Protein AF-A0A2V9JYK0-F1 (afdb_monomer_lite)

Sequence (181 aa):
MNYYNYFTEIEEHFVRRRGKHLLVSPMDWSLIAAWRDSGVPLHVALRGIDRAMDGFYARPSRPGKVNSLFYCHDTVMEEYARHLEAHTGEAAAHEPPAPTPADAGSDDGLSRAAILAFLAARISEIESLAAKQSAQEGAALAEGLERARARLQEIRRALESSMVAGGEAGRDEKGAAQASG

Foldseek 3Di:
DPPVCLQVVLQVLLCVVQVHPDGADPVLSVVSVVCVVVPQDSVLLSVLSVVQQCVVVVDPPDPDTDDHCVSSNVSSVVSSVVVVVVVVVVPPDDDDPDDDPDPPDDPCPPPLVVVLVVLVVVLVVLVVVLVVVVVPPCPVVNVVSVVVSVVSVVVSVVSVVVVVVVVVVPPPPVPPPPPDD

Radius of gyration: 23.17 Å; chains: 1; bounding box: 56×48×74 Å

Structure (mmCIF, N/CA/C/O backbone):
data_AF-A0A2V9JYK0-F1
#
_entry.id   AF-A0A2V9JYK0-F1
#
loop_
_atom_site.group_PDB
_atom_site.id
_atom_site.type_symbol
_atom_s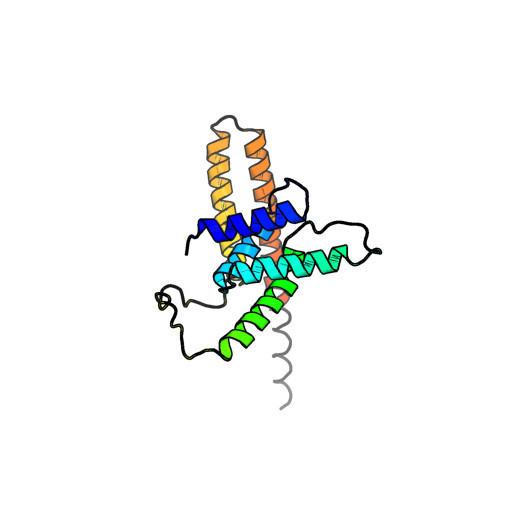ite.label_atom_id
_atom_site.label_alt_id
_atom_site.label_comp_id
_atom_site.label_asym_id
_atom_site.label_entity_id
_atom_site.label_seq_id
_atom_site.pdbx_PDB_ins_code
_atom_site.Cartn_x
_atom_site.Cartn_y
_atom_site.Cartn_z
_atom_site.occupancy
_atom_site.B_iso_or_equiv
_atom_site.auth_seq_id
_atom_site.auth_comp_id
_atom_site.auth_asym_id
_atom_site.auth_atom_id
_atom_site.pdbx_PDB_model_num
ATOM 1 N N . MET A 1 1 ? 10.214 -21.428 -0.673 1.00 49.47 1 MET A N 1
ATOM 2 C CA . MET A 1 1 ? 10.401 -19.986 -0.393 1.00 49.47 1 MET A CA 1
ATOM 3 C C . MET A 1 1 ? 9.703 -19.668 0.927 1.00 49.47 1 MET A C 1
ATOM 5 O O . MET A 1 1 ? 8.537 -20.018 1.053 1.00 49.47 1 MET A O 1
ATOM 9 N N . ASN A 1 2 ? 10.383 -19.097 1.929 1.00 55.88 2 ASN A N 1
ATOM 10 C CA . ASN A 1 2 ? 9.760 -18.774 3.224 1.00 55.88 2 ASN A CA 1
ATOM 11 C C . ASN A 1 2 ? 8.776 -17.603 3.048 1.00 55.88 2 ASN A C 1
ATOM 13 O O . ASN A 1 2 ? 9.200 -16.458 2.928 1.00 55.88 2 ASN A O 1
ATOM 17 N N . TYR A 1 3 ? 7.475 -17.901 3.020 1.00 53.66 3 TYR A N 1
ATOM 18 C CA . TYR A 1 3 ? 6.368 -16.948 2.843 1.00 53.66 3 TYR A CA 1
ATOM 19 C C . TYR A 1 3 ? 6.460 -15.737 3.782 1.00 53.66 3 TYR A C 1
ATOM 21 O O . TYR A 1 3 ? 6.247 -14.602 3.367 1.00 53.66 3 TYR A O 1
ATOM 29 N N . TYR A 1 4 ? 6.849 -15.986 5.033 1.00 57.91 4 TYR A N 1
ATOM 30 C CA . TYR A 1 4 ? 7.026 -14.956 6.054 1.00 57.91 4 TYR A CA 1
ATOM 31 C C . TYR A 1 4 ? 8.173 -13.985 5.744 1.00 57.91 4 TYR A C 1
ATOM 33 O O . TYR A 1 4 ? 8.104 -12.825 6.127 1.00 57.91 4 TYR A O 1
ATOM 41 N N . ASN A 1 5 ? 9.206 -14.428 5.018 1.00 83.06 5 ASN A N 1
ATOM 42 C CA . ASN A 1 5 ? 10.397 -13.609 4.815 1.00 83.06 5 ASN A CA 1
ATOM 43 C C . ASN A 1 5 ? 10.153 -12.467 3.820 1.00 83.06 5 ASN A C 1
ATOM 45 O O . ASN A 1 5 ? 10.628 -11.363 4.022 1.00 83.06 5 ASN A O 1
ATOM 49 N N . TYR A 1 6 ? 9.370 -12.694 2.762 1.00 89.38 6 TYR A N 1
ATOM 50 C CA . TYR A 1 6 ? 9.181 -11.689 1.706 1.00 89.38 6 TYR A CA 1
ATOM 51 C C . TYR A 1 6 ? 8.537 -10.394 2.224 1.00 89.38 6 TYR A C 1
ATOM 53 O O . TYR A 1 6 ? 8.998 -9.293 1.938 1.00 89.38 6 TYR A O 1
ATOM 61 N N . PHE A 1 7 ? 7.475 -10.547 3.010 1.00 90.44 7 PHE A N 1
ATOM 62 C CA . PHE A 1 7 ? 6.694 -9.449 3.568 1.00 90.44 7 PHE A CA 1
ATOM 63 C C . PHE A 1 7 ? 7.478 -8.667 4.617 1.00 90.44 7 PHE A C 1
ATOM 65 O O . PHE A 1 7 ? 7.581 -7.445 4.521 1.00 90.44 7 PHE A O 1
ATOM 72 N N . THR A 1 8 ? 8.055 -9.379 5.587 1.00 90.50 8 THR A N 1
ATOM 73 C CA . THR A 1 8 ? 8.819 -8.768 6.675 1.00 90.50 8 THR A CA 1
ATOM 74 C C . THR A 1 8 ? 10.078 -8.075 6.156 1.00 90.50 8 THR A C 1
ATOM 76 O O . THR A 1 8 ? 10.336 -6.948 6.555 1.00 90.50 8 THR A O 1
ATOM 79 N N . GLU A 1 9 ? 10.806 -8.664 5.202 1.00 91.81 9 GLU A N 1
ATOM 80 C CA . GLU A 1 9 ? 12.006 -8.039 4.621 1.00 91.81 9 GLU A CA 1
ATOM 81 C C . GLU A 1 9 ? 11.679 -6.735 3.883 1.00 91.81 9 GLU A C 1
ATOM 83 O O . GLU A 1 9 ? 12.387 -5.739 4.035 1.00 91.81 9 GLU A O 1
ATOM 88 N N . ILE A 1 10 ? 10.582 -6.697 3.115 1.00 93.19 10 ILE A N 1
ATOM 89 C CA . ILE A 1 10 ? 10.160 -5.471 2.424 1.00 93.19 10 ILE A CA 1
ATOM 90 C C . ILE A 1 10 ? 9.722 -4.397 3.424 1.00 93.19 10 ILE A C 1
ATOM 92 O O . ILE A 1 10 ? 10.113 -3.235 3.277 1.00 93.19 10 ILE A O 1
ATOM 96 N N . GLU A 1 11 ? 8.942 -4.762 4.445 1.00 91.94 11 GLU A N 1
ATOM 97 C CA . GLU A 1 11 ? 8.543 -3.831 5.504 1.00 91.94 11 GLU A CA 1
ATOM 98 C C . GLU A 1 11 ? 9.761 -3.271 6.242 1.00 91.94 11 GLU A C 1
ATOM 100 O O . GLU A 1 11 ? 9.917 -2.050 6.326 1.00 91.94 11 GLU A O 1
ATOM 105 N N . GLU A 1 12 ? 10.637 -4.138 6.752 1.00 90.50 12 GLU A N 1
ATOM 106 C CA . GLU A 1 12 ? 11.820 -3.730 7.505 1.00 90.50 12 GLU A CA 1
ATOM 107 C C . GLU A 1 12 ? 12.716 -2.821 6.673 1.00 90.50 12 GLU A C 1
ATOM 109 O O . GLU A 1 12 ? 13.178 -1.785 7.162 1.00 90.50 12 GLU A O 1
ATOM 114 N N . HIS A 1 13 ? 12.930 -3.166 5.403 1.00 91.75 13 HIS A N 1
ATOM 115 C CA . HIS A 1 13 ? 13.730 -2.358 4.494 1.00 91.75 13 HIS A CA 1
ATOM 116 C C . HIS A 1 13 ? 13.116 -0.976 4.267 1.00 91.75 13 HIS A C 1
ATOM 118 O O . HIS A 1 13 ? 13.801 0.044 4.404 1.00 91.75 13 HIS A O 1
ATOM 124 N N . PHE A 1 14 ? 11.809 -0.913 4.002 1.00 90.56 14 PHE A N 1
ATOM 125 C CA . PHE A 1 14 ? 11.100 0.348 3.791 1.00 90.56 14 PHE A CA 1
ATOM 126 C C . PHE A 1 14 ? 11.094 1.233 5.048 1.00 90.56 14 PHE A C 1
ATOM 128 O O . PHE A 1 14 ? 11.389 2.431 4.983 1.00 90.56 14 PHE A O 1
ATOM 135 N N . VAL A 1 15 ? 10.815 0.646 6.215 1.00 89.06 15 VAL A N 1
ATOM 136 C CA . VAL A 1 15 ? 10.802 1.333 7.515 1.00 89.06 15 VAL A CA 1
ATOM 137 C C . VAL A 1 15 ? 12.187 1.882 7.859 1.00 89.06 15 VAL A C 1
ATOM 139 O O . VAL A 1 15 ? 12.301 3.052 8.252 1.00 89.06 15 VAL A O 1
ATOM 142 N N . ARG A 1 16 ? 13.240 1.077 7.656 1.00 87.56 16 ARG A N 1
ATOM 143 C CA . ARG A 1 16 ? 14.643 1.454 7.889 1.00 87.56 16 ARG A CA 1
ATOM 144 C C . ARG A 1 16 ? 15.036 2.660 7.041 1.00 87.56 16 ARG A C 1
ATOM 146 O O . ARG A 1 16 ? 15.558 3.637 7.573 1.00 87.56 16 ARG A O 1
ATOM 153 N N . ARG A 1 17 ? 14.711 2.637 5.747 1.00 85.62 17 ARG A N 1
ATOM 154 C CA . ARG A 1 17 ? 14.996 3.726 4.798 1.00 85.62 17 ARG A CA 1
ATOM 155 C C . ARG A 1 17 ? 14.232 5.017 5.112 1.00 85.62 17 ARG A C 1
ATOM 157 O O . ARG A 1 17 ? 14.769 6.111 4.960 1.00 85.62 17 ARG A O 1
ATOM 164 N N . ARG A 1 18 ? 12.983 4.919 5.579 1.00 81.56 18 ARG A N 1
ATOM 165 C CA . ARG A 1 18 ? 12.153 6.090 5.922 1.00 81.56 18 ARG A CA 1
ATOM 166 C C . ARG A 1 18 ? 12.543 6.737 7.264 1.00 81.56 18 ARG A C 1
ATOM 168 O O . ARG A 1 18 ? 12.166 7.886 7.530 1.00 81.56 18 ARG A O 1
ATOM 175 N N . GLY A 1 19 ? 13.269 6.017 8.125 1.00 73.12 19 GLY A N 1
ATOM 176 C CA . GLY A 1 19 ? 13.735 6.503 9.430 1.00 73.12 19 GLY A CA 1
ATOM 177 C C . GLY A 1 19 ? 12.604 6.794 10.427 1.00 73.12 19 GLY A C 1
ATOM 178 O O . GLY A 1 19 ? 12.716 7.701 11.248 1.00 73.12 19 GLY A O 1
ATOM 179 N N . LYS A 1 20 ? 11.473 6.085 10.316 1.00 65.25 20 LYS A N 1
ATOM 180 C CA . LYS A 1 20 ? 10.310 6.192 11.217 1.00 65.25 20 LYS A CA 1
ATOM 181 C C . LYS A 1 20 ? 9.741 4.801 11.475 1.00 65.25 20 LYS A C 1
ATOM 183 O O . LYS A 1 20 ? 9.336 4.166 10.507 1.00 65.25 20 LYS A O 1
ATOM 188 N N . HIS A 1 21 ? 9.564 4.428 12.744 1.00 61.47 21 HIS A N 1
ATOM 189 C CA . HIS A 1 21 ? 8.933 3.180 13.222 1.00 61.47 21 HIS A CA 1
ATOM 190 C C . HIS A 1 21 ? 7.421 3.040 12.929 1.00 61.47 21 HIS A C 1
ATOM 192 O O . HIS A 1 21 ? 6.719 2.299 13.608 1.00 61.47 21 HIS A O 1
ATOM 198 N N . LEU A 1 22 ? 6.877 3.770 11.956 1.00 64.31 22 LEU A N 1
ATOM 199 C CA . LEU A 1 22 ? 5.482 3.590 11.551 1.00 64.31 22 LEU A CA 1
ATOM 200 C C . LEU A 1 22 ? 5.375 2.353 10.650 1.00 64.31 22 LEU A C 1
ATOM 202 O O . LEU A 1 22 ? 6.125 2.230 9.684 1.00 64.31 22 LEU A O 1
ATOM 206 N N . LEU A 1 23 ? 4.450 1.456 10.961 1.00 73.31 23 LEU A N 1
ATOM 207 C CA . LEU A 1 23 ? 4.209 0.250 10.170 1.00 73.31 23 LEU A CA 1
ATOM 208 C C . LEU A 1 23 ? 3.754 0.594 8.744 1.00 73.31 23 LEU A C 1
ATOM 210 O O . LEU A 1 23 ? 3.315 1.716 8.458 1.00 73.31 23 LEU A O 1
ATOM 214 N N . VAL A 1 24 ? 3.887 -0.380 7.849 1.00 81.25 24 VAL A N 1
ATOM 215 C CA . VAL A 1 24 ? 3.394 -0.294 6.471 1.00 81.25 24 VAL A CA 1
ATOM 216 C C . VAL A 1 24 ? 1.857 -0.198 6.473 1.00 81.25 24 VAL A C 1
ATOM 218 O O . VAL A 1 24 ? 1.180 -0.841 7.278 1.00 81.25 24 VAL A O 1
ATOM 221 N N . SER A 1 25 ? 1.290 0.650 5.605 1.00 83.38 25 SER A N 1
ATOM 222 C CA . SER A 1 25 ? -0.168 0.838 5.496 1.00 83.38 25 SER A CA 1
ATOM 223 C C . SER A 1 25 ? -0.860 -0.457 5.037 1.00 83.38 25 SER A C 1
ATOM 225 O O . SER A 1 25 ? -0.289 -1.168 4.214 1.00 83.38 25 SER A O 1
ATOM 227 N N . PRO A 1 26 ? -2.110 -0.759 5.450 1.00 86.12 26 PRO A N 1
ATOM 228 C CA . PRO A 1 26 ? -2.875 -1.896 4.916 1.00 86.12 26 PRO A CA 1
ATOM 229 C C . PRO A 1 26 ? -2.928 -1.952 3.383 1.00 86.12 26 PRO A C 1
ATOM 231 O O . PRO A 1 26 ? -2.892 -3.027 2.798 1.00 86.12 26 PRO A O 1
ATOM 234 N N . MET A 1 27 ? -2.966 -0.793 2.722 1.00 87.12 27 MET A N 1
ATOM 235 C CA . MET A 1 27 ? -2.938 -0.716 1.258 1.00 87.12 27 MET A CA 1
ATOM 236 C C . MET A 1 27 ? -1.577 -1.119 0.679 1.00 87.12 27 MET A C 1
ATOM 238 O O . MET A 1 27 ? -1.512 -1.791 -0.346 1.00 87.12 27 MET A O 1
ATOM 242 N N . ASP A 1 28 ? -0.494 -0.741 1.352 1.00 90.75 28 ASP A N 1
ATOM 243 C CA . ASP A 1 28 ? 0.858 -1.120 0.953 1.00 90.75 28 ASP A CA 1
ATOM 244 C C . ASP A 1 28 ? 1.095 -2.625 1.184 1.00 90.75 28 ASP A C 1
ATOM 246 O O . ASP A 1 28 ? 1.788 -3.263 0.400 1.00 90.75 28 ASP A O 1
ATOM 250 N N . TRP A 1 29 ? 0.463 -3.231 2.195 1.00 91.12 29 TRP A N 1
ATOM 251 C CA . TRP A 1 29 ? 0.476 -4.687 2.375 1.00 91.12 29 TRP A CA 1
ATOM 252 C C . TRP A 1 29 ? -0.157 -5.427 1.195 1.00 91.12 29 TRP A C 1
ATOM 254 O O . TRP A 1 29 ? 0.415 -6.402 0.703 1.00 91.12 29 TRP A O 1
ATOM 264 N N . SER A 1 30 ? -1.295 -4.938 0.694 1.00 92.69 30 SER A N 1
ATOM 265 C CA . SER A 1 30 ? -1.912 -5.474 -0.525 1.00 92.69 30 SER A CA 1
ATOM 266 C C . SER A 1 30 ? -1.001 -5.316 -1.743 1.00 92.69 30 SER A C 1
ATOM 268 O O . SER A 1 30 ? -0.959 -6.197 -2.597 1.00 92.69 30 SER A O 1
ATOM 270 N N . LEU A 1 31 ? -0.234 -4.225 -1.810 1.00 93.69 31 LEU A N 1
ATOM 271 C CA . LEU A 1 31 ? 0.729 -3.995 -2.884 1.00 93.69 31 LEU A CA 1
ATOM 272 C C . LEU A 1 31 ? 1.889 -5.001 -2.847 1.00 93.69 31 LEU A C 1
ATOM 274 O O . LEU A 1 31 ? 2.259 -5.547 -3.883 1.00 93.69 31 LEU A O 1
ATOM 278 N N . ILE A 1 32 ? 2.424 -5.292 -1.657 1.00 93.75 32 ILE A N 1
ATOM 279 C CA . ILE A 1 32 ? 3.461 -6.318 -1.476 1.00 93.75 32 ILE A CA 1
ATOM 280 C C . ILE A 1 32 ? 2.930 -7.697 -1.893 1.00 93.75 32 ILE A C 1
ATOM 282 O O . ILE A 1 32 ? 3.642 -8.459 -2.548 1.00 93.75 32 ILE A O 1
ATOM 286 N N . ALA A 1 33 ? 1.676 -8.012 -1.549 1.00 92.94 33 ALA A N 1
ATOM 287 C CA . ALA A 1 33 ? 1.035 -9.251 -1.984 1.00 92.94 33 ALA A CA 1
ATOM 288 C C . ALA A 1 33 ? 0.916 -9.319 -3.513 1.00 92.94 33 ALA A C 1
ATOM 290 O O . ALA A 1 33 ? 1.299 -10.327 -4.096 1.00 92.94 33 ALA A O 1
ATOM 291 N N . ALA A 1 34 ? 0.503 -8.228 -4.164 1.00 93.19 34 ALA A N 1
ATOM 292 C CA . ALA A 1 34 ? 0.415 -8.165 -5.621 1.00 93.19 34 ALA A CA 1
ATOM 293 C C . ALA A 1 34 ? 1.774 -8.392 -6.311 1.00 93.19 34 ALA A C 1
ATOM 295 O O . ALA A 1 34 ? 1.835 -9.113 -7.302 1.00 93.19 34 ALA A O 1
ATOM 296 N N . TRP A 1 35 ? 2.872 -7.835 -5.783 1.00 94.44 35 TRP A N 1
ATOM 297 C CA . TRP A 1 35 ? 4.223 -8.098 -6.304 1.00 94.44 35 TRP A CA 1
ATOM 298 C C . TRP A 1 35 ? 4.649 -9.554 -6.144 1.00 94.44 35 TRP A C 1
ATOM 300 O O . TRP A 1 35 ? 5.258 -10.133 -7.041 1.00 94.44 35 TRP A O 1
ATOM 310 N N . ARG A 1 36 ? 4.337 -10.163 -5.000 1.00 93.00 36 ARG A N 1
ATOM 311 C CA . ARG A 1 36 ? 4.609 -11.585 -4.786 1.00 93.00 36 ARG A CA 1
ATOM 312 C C . ARG A 1 36 ? 3.829 -12.438 -5.783 1.00 93.00 36 ARG A C 1
ATOM 314 O O . ARG A 1 36 ? 4.412 -13.337 -6.381 1.00 93.00 36 ARG A O 1
ATOM 321 N N . ASP A 1 37 ? 2.539 -12.162 -5.945 1.00 91.50 37 ASP A N 1
ATOM 322 C CA . ASP A 1 37 ? 1.638 -12.959 -6.781 1.00 91.50 37 ASP A CA 1
ATOM 323 C C . ASP A 1 37 ? 1.984 -12.824 -8.272 1.00 91.50 37 ASP A C 1
ATOM 325 O O . ASP A 1 37 ? 1.854 -13.788 -9.020 1.00 91.50 37 ASP A O 1
ATOM 329 N N . SER A 1 38 ? 2.532 -11.679 -8.696 1.00 89.50 38 SER A N 1
ATOM 330 C CA . SER A 1 38 ? 3.098 -11.501 -10.040 1.00 89.50 38 SER A CA 1
ATOM 331 C C . SER A 1 38 ? 4.503 -12.091 -10.218 1.00 89.50 38 SER A C 1
ATOM 333 O O . SER A 1 38 ? 5.046 -12.053 -11.318 1.00 89.50 38 SER A O 1
ATOM 335 N N . GLY A 1 39 ? 5.097 -12.666 -9.168 1.00 91.19 39 GLY A N 1
ATOM 336 C CA . GLY A 1 39 ? 6.391 -13.344 -9.235 1.00 91.19 39 GLY A CA 1
ATOM 337 C C . GLY A 1 39 ? 7.607 -12.423 -9.121 1.00 91.19 39 GLY A C 1
ATOM 338 O O . GLY A 1 39 ? 8.700 -12.819 -9.526 1.00 91.19 39 GLY A O 1
ATOM 339 N N . VAL A 1 40 ? 7.459 -11.212 -8.569 1.00 93.25 40 VAL A N 1
ATOM 340 C CA . VAL A 1 40 ? 8.577 -10.281 -8.345 1.00 93.25 40 VAL A CA 1
ATOM 341 C C . VAL A 1 40 ? 9.520 -10.836 -7.268 1.00 93.25 40 VAL A C 1
ATOM 343 O O . VAL A 1 40 ? 9.122 -10.959 -6.104 1.00 93.25 40 VAL A O 1
ATOM 346 N N . PRO A 1 41 ? 10.799 -11.120 -7.582 1.00 92.88 41 PRO A N 1
ATOM 347 C CA . PRO A 1 41 ? 11.754 -11.606 -6.592 1.00 92.88 41 PRO A CA 1
ATOM 348 C C . PRO A 1 41 ? 12.056 -10.555 -5.517 1.00 92.88 41 PRO A C 1
ATOM 350 O O . PRO A 1 41 ? 12.144 -9.363 -5.810 1.00 92.88 41 PRO A O 1
ATOM 353 N N . LEU A 1 42 ? 12.316 -10.996 -4.279 1.00 94.06 42 LEU A N 1
ATOM 354 C CA . LEU A 1 42 ? 12.561 -10.100 -3.136 1.00 94.06 42 LEU A CA 1
ATOM 355 C C . LEU A 1 42 ? 13.657 -9.069 -3.434 1.00 94.06 42 LEU A C 1
ATOM 357 O O . LEU A 1 42 ? 13.458 -7.871 -3.275 1.00 94.06 42 LEU A O 1
ATOM 361 N N . HIS A 1 43 ? 14.801 -9.532 -3.937 1.00 93.38 43 HIS A N 1
ATOM 362 C CA . HIS A 1 43 ? 15.942 -8.670 -4.238 1.00 93.38 43 HIS A CA 1
ATOM 363 C C . HIS A 1 43 ? 15.643 -7.627 -5.338 1.00 93.38 43 HIS A C 1
ATOM 365 O O . HIS A 1 43 ? 16.267 -6.567 -5.371 1.00 93.38 43 HIS A O 1
ATOM 371 N N . VAL A 1 44 ? 14.689 -7.901 -6.238 1.00 94.69 44 VAL A N 1
ATOM 372 C CA . VAL A 1 44 ? 14.222 -6.946 -7.254 1.00 94.69 44 VAL A CA 1
ATOM 373 C C . VAL A 1 44 ? 13.344 -5.879 -6.611 1.00 94.69 44 VAL A C 1
ATOM 375 O O . VAL A 1 44 ? 13.586 -4.694 -6.833 1.00 94.69 44 VAL A O 1
ATOM 378 N N . ALA A 1 45 ? 12.389 -6.284 -5.768 1.00 95.50 45 ALA A N 1
ATOM 379 C CA . ALA A 1 45 ? 11.529 -5.356 -5.037 1.00 95.50 45 ALA A CA 1
ATOM 380 C C . ALA A 1 45 ? 12.347 -4.399 -4.155 1.00 95.50 45 ALA A C 1
ATOM 382 O O . ALA A 1 45 ? 12.177 -3.184 -4.243 1.00 95.50 45 ALA A O 1
ATOM 383 N N . LEU A 1 46 ? 13.300 -4.921 -3.373 1.00 95.25 46 LEU A N 1
ATOM 384 C CA . LEU A 1 46 ? 14.174 -4.105 -2.518 1.00 95.25 46 LEU A CA 1
ATOM 385 C C . LEU A 1 46 ? 14.984 -3.079 -3.329 1.00 95.25 46 LEU A C 1
ATOM 387 O O . LEU A 1 46 ? 15.021 -1.901 -2.980 1.00 95.25 46 LEU A O 1
ATOM 391 N N . ARG A 1 47 ? 15.558 -3.498 -4.463 1.00 94.25 47 ARG A N 1
ATOM 392 C CA . ARG A 1 47 ? 16.311 -2.614 -5.367 1.00 94.25 47 ARG A CA 1
ATOM 393 C C . ARG A 1 47 ? 15.438 -1.529 -6.001 1.00 94.25 47 ARG A C 1
ATOM 395 O O . ARG A 1 47 ? 15.880 -0.388 -6.116 1.00 94.25 47 ARG A O 1
ATOM 402 N N . GLY A 1 48 ? 14.208 -1.857 -6.394 1.00 95.75 48 GLY A N 1
ATOM 403 C CA . GLY A 1 48 ? 13.254 -0.873 -6.912 1.00 95.75 48 GLY A CA 1
ATOM 404 C C . GLY A 1 48 ? 12.866 0.167 -5.862 1.00 95.75 48 GLY A C 1
ATOM 405 O O . GLY A 1 48 ? 12.860 1.365 -6.146 1.00 95.75 48 GLY A O 1
ATOM 406 N N . ILE A 1 49 ? 12.637 -0.274 -4.622 1.00 94.81 49 ILE A N 1
ATOM 407 C CA . ILE A 1 49 ? 12.390 0.606 -3.472 1.00 94.81 49 ILE A CA 1
ATOM 408 C C . ILE A 1 49 ? 13.588 1.535 -3.232 1.00 94.81 49 ILE A C 1
ATOM 410 O O . ILE A 1 49 ? 13.408 2.739 -3.013 1.00 94.81 49 ILE A O 1
ATOM 414 N N . ASP A 1 50 ? 14.811 1.009 -3.297 1.00 94.62 50 ASP A N 1
ATOM 415 C CA . ASP A 1 50 ? 16.019 1.815 -3.130 1.00 94.62 50 ASP A CA 1
ATOM 416 C C . ASP A 1 50 ? 16.130 2.890 -4.207 1.00 94.62 50 ASP A C 1
ATOM 418 O O . ASP A 1 50 ? 16.203 4.081 -3.900 1.00 94.62 50 ASP A O 1
ATOM 422 N N . ARG A 1 51 ? 15.999 2.500 -5.472 1.00 94.69 51 ARG A N 1
ATOM 423 C CA . ARG A 1 51 ? 16.044 3.436 -6.594 1.00 94.69 51 ARG A CA 1
ATOM 424 C C . ARG A 1 51 ? 14.976 4.529 -6.489 1.00 94.69 51 ARG A C 1
ATOM 426 O O . ARG A 1 51 ? 15.274 5.698 -6.743 1.00 94.69 51 ARG A O 1
ATOM 433 N N . ALA A 1 52 ? 13.758 4.173 -6.082 1.00 93.00 52 ALA A N 1
ATOM 434 C CA . ALA A 1 52 ? 12.661 5.123 -5.939 1.00 93.00 52 ALA A CA 1
ATOM 435 C C . ALA A 1 52 ? 12.957 6.183 -4.871 1.00 93.00 52 ALA A C 1
ATOM 437 O O . ALA A 1 52 ? 12.863 7.382 -5.153 1.00 93.00 52 ALA A O 1
ATOM 438 N N . MET A 1 53 ? 13.340 5.781 -3.647 1.00 90.94 53 MET A N 1
ATOM 439 C CA . MET A 1 53 ? 13.620 6.802 -2.627 1.00 90.94 53 MET A CA 1
ATOM 440 C C . MET A 1 53 ? 14.942 7.530 -2.860 1.00 90.94 53 MET A C 1
ATOM 442 O O . MET A 1 53 ? 15.024 8.701 -2.503 1.00 90.94 53 MET A O 1
ATOM 446 N N . ASP A 1 54 ? 15.939 6.912 -3.497 1.00 91.62 54 ASP A N 1
ATOM 447 C CA . ASP A 1 54 ? 17.177 7.613 -3.858 1.00 91.62 54 ASP A CA 1
ATOM 448 C C . ASP A 1 54 ? 16.873 8.744 -4.841 1.00 91.62 54 ASP A C 1
ATOM 450 O O . ASP A 1 54 ? 17.296 9.878 -4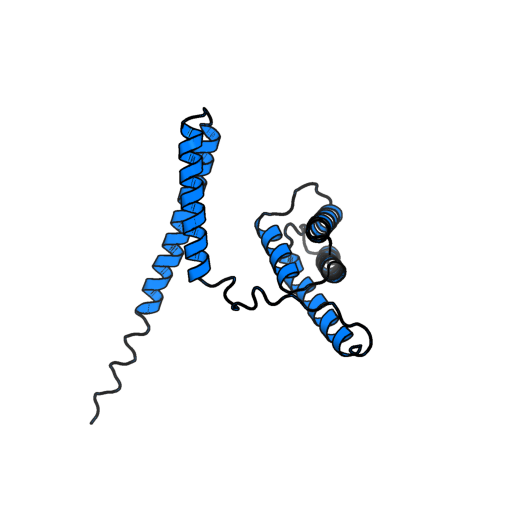.627 1.00 91.62 54 ASP A O 1
ATOM 454 N N . GLY A 1 55 ? 16.041 8.481 -5.854 1.00 89.94 55 GLY A N 1
ATOM 455 C CA . GLY A 1 55 ? 15.558 9.510 -6.776 1.00 89.94 55 GLY A CA 1
ATOM 456 C C . GLY A 1 55 ? 14.746 10.611 -6.084 1.00 89.94 55 GLY A C 1
ATOM 457 O O . GLY A 1 55 ? 14.845 11.784 -6.453 1.00 89.94 55 GLY A O 1
ATOM 458 N N . PHE A 1 56 ? 13.970 10.262 -5.054 1.00 87.31 56 PHE A N 1
ATOM 459 C CA . PHE A 1 56 ? 13.225 11.236 -4.257 1.00 87.31 56 PHE A CA 1
ATOM 460 C C . PHE A 1 56 ? 14.153 12.134 -3.423 1.00 87.31 56 PHE A C 1
ATOM 462 O O . PHE A 1 56 ? 14.018 13.358 -3.472 1.00 87.31 56 PHE A O 1
ATOM 469 N N . TYR A 1 57 ? 15.104 11.549 -2.686 1.00 85.50 57 TYR A N 1
ATOM 470 C CA . TYR A 1 57 ? 16.006 12.276 -1.784 1.00 85.50 57 TYR A CA 1
ATOM 471 C C . TYR A 1 57 ? 17.158 12.986 -2.502 1.00 85.50 57 TYR A C 1
ATOM 473 O O . TYR A 1 57 ? 17.677 13.972 -1.982 1.00 85.50 57 TYR A O 1
ATOM 481 N N . ALA A 1 58 ? 17.523 12.563 -3.714 1.00 86.88 58 ALA A N 1
ATOM 482 C CA . ALA A 1 58 ? 18.513 13.254 -4.539 1.00 86.88 58 ALA A CA 1
ATOM 483 C C . ALA A 1 58 ? 18.038 14.636 -5.019 1.00 86.88 58 ALA A C 1
ATOM 485 O O . ALA A 1 58 ? 18.850 15.438 -5.481 1.00 86.88 58 ALA A O 1
ATOM 486 N N . ARG A 1 59 ? 16.732 14.938 -4.936 1.00 83.44 59 ARG A N 1
ATOM 487 C CA . ARG A 1 59 ? 16.165 16.190 -5.445 1.00 83.44 59 ARG A CA 1
ATOM 488 C C . ARG A 1 59 ? 15.969 17.216 -4.316 1.00 83.44 59 ARG A C 1
ATOM 490 O O . ARG A 1 59 ? 14.952 17.163 -3.625 1.00 83.44 59 ARG A O 1
ATOM 497 N N . PRO A 1 60 ? 16.848 18.230 -4.178 1.00 66.94 60 PRO A N 1
ATOM 498 C CA . PRO A 1 60 ? 16.819 19.176 -3.052 1.00 66.94 60 PRO A CA 1
ATOM 499 C C . PRO A 1 60 ? 15.583 20.092 -3.015 1.00 66.94 60 PRO A C 1
ATOM 501 O O . PRO A 1 60 ? 15.311 20.730 -2.006 1.00 66.94 60 PRO A O 1
ATOM 504 N N . SER A 1 61 ? 14.812 20.158 -4.105 1.00 70.69 61 SER A N 1
ATOM 505 C CA . SER A 1 61 ? 13.637 21.031 -4.229 1.00 70.69 61 SER A CA 1
ATOM 506 C C . SER A 1 61 ? 12.336 20.430 -3.680 1.00 70.69 61 SER A C 1
ATOM 508 O O . SER A 1 61 ? 11.318 21.124 -3.692 1.00 70.69 61 SER A O 1
ATOM 510 N N . ARG A 1 62 ? 12.308 19.155 -3.262 1.00 71.06 62 ARG A N 1
ATOM 511 C CA . ARG A 1 62 ? 11.081 18.515 -2.759 1.00 71.06 62 ARG A CA 1
ATOM 512 C C . ARG A 1 62 ? 11.081 18.449 -1.230 1.00 71.06 62 ARG A C 1
ATOM 514 O O . ARG A 1 62 ? 11.716 17.559 -0.669 1.00 71.06 62 ARG A O 1
ATOM 521 N N . PRO A 1 63 ? 10.343 19.337 -0.541 1.00 67.44 63 PRO A N 1
ATOM 522 C CA . PRO A 1 63 ? 10.108 19.167 0.883 1.00 67.44 63 PRO A CA 1
ATOM 523 C C . PRO A 1 63 ? 9.193 17.952 1.097 1.00 67.44 63 PRO A C 1
ATOM 525 O O . PRO A 1 63 ? 8.085 17.902 0.566 1.00 67.44 63 PRO A O 1
ATOM 528 N N . GLY A 1 64 ? 9.648 16.956 1.859 1.00 76.44 64 GLY A N 1
ATOM 529 C CA . GLY A 1 64 ? 8.819 15.806 2.222 1.00 76.44 64 GLY A CA 1
ATOM 530 C C . GLY A 1 64 ? 9.595 14.514 2.456 1.00 76.44 64 GLY A C 1
ATOM 531 O O . GLY A 1 64 ? 10.822 14.486 2.446 1.00 76.44 64 GLY A O 1
ATOM 532 N N . LYS A 1 65 ? 8.846 13.432 2.685 1.00 78.50 65 LYS A N 1
ATOM 533 C CA . LYS A 1 65 ? 9.340 12.052 2.776 1.00 78.50 65 LYS A CA 1
ATOM 534 C C . LYS A 1 65 ? 8.397 11.134 2.006 1.00 78.50 65 LYS A C 1
ATOM 536 O O . LYS A 1 65 ? 7.206 11.428 1.895 1.00 78.50 65 LYS A O 1
ATOM 541 N N . VAL A 1 66 ? 8.915 10.005 1.536 1.00 84.38 66 VAL A N 1
ATOM 542 C CA . VAL A 1 66 ? 8.095 8.930 0.968 1.00 84.38 66 VAL A CA 1
ATOM 543 C C . VAL A 1 66 ? 7.358 8.224 2.108 1.00 84.38 66 VAL A C 1
ATOM 545 O O . VAL A 1 66 ? 7.989 7.663 3.001 1.00 84.38 66 VAL A O 1
ATOM 548 N N . ASN A 1 67 ? 6.025 8.285 2.114 1.00 83.19 67 ASN A N 1
ATOM 549 C CA . ASN A 1 67 ? 5.211 7.747 3.213 1.00 83.19 67 ASN A CA 1
ATOM 550 C C . ASN A 1 67 ? 4.573 6.383 2.912 1.00 83.19 67 ASN A C 1
ATOM 552 O O . ASN A 1 67 ? 4.179 5.710 3.861 1.00 83.19 67 ASN A O 1
ATOM 556 N N . SER A 1 68 ? 4.498 5.979 1.640 1.00 88.38 68 SER A N 1
ATOM 557 C CA . SER A 1 68 ? 3.833 4.750 1.184 1.00 88.38 68 SER A CA 1
ATOM 558 C C . SER A 1 68 ? 4.641 4.061 0.081 1.00 88.38 68 SER A C 1
ATOM 560 O O . SER A 1 68 ? 5.292 4.732 -0.728 1.00 88.38 68 SER A O 1
ATOM 562 N N . LEU A 1 69 ? 4.582 2.725 0.057 1.00 91.50 69 LEU A N 1
ATOM 563 C CA . LEU A 1 69 ? 5.201 1.884 -0.975 1.00 91.50 69 LEU A CA 1
ATOM 564 C C . LEU A 1 69 ? 4.588 2.100 -2.358 1.00 91.50 69 LEU A C 1
ATOM 566 O O . LEU A 1 69 ? 5.263 1.850 -3.353 1.00 91.50 69 LEU A O 1
ATOM 570 N N . PHE A 1 70 ? 3.372 2.638 -2.434 1.00 91.19 70 PHE A N 1
ATOM 571 C CA . PHE A 1 70 ? 2.734 3.006 -3.695 1.00 91.19 70 PHE A CA 1
ATOM 572 C C . PHE A 1 70 ? 3.610 3.939 -4.543 1.00 91.19 70 PHE A C 1
ATOM 574 O O . PHE A 1 70 ? 3.684 3.786 -5.755 1.00 91.19 70 PHE A O 1
ATOM 581 N N . TYR A 1 71 ? 4.364 4.846 -3.906 1.00 90.56 71 TYR A N 1
ATOM 582 C CA . TYR A 1 71 ? 5.329 5.702 -4.608 1.00 90.56 71 TYR A CA 1
ATOM 583 C C . TYR A 1 71 ? 6.446 4.908 -5.304 1.00 90.56 71 TYR A C 1
ATOM 585 O O . TYR A 1 71 ? 6.979 5.347 -6.317 1.00 90.56 71 TYR A O 1
ATOM 593 N N . CYS A 1 72 ? 6.823 3.755 -4.750 1.00 93.94 72 CYS A N 1
ATOM 594 C CA . CYS A 1 72 ? 7.898 2.917 -5.272 1.00 93.94 72 CYS A CA 1
ATOM 595 C C . CYS A 1 72 ? 7.409 1.936 -6.348 1.00 93.94 72 CYS A C 1
ATOM 597 O O . CYS A 1 72 ? 8.242 1.276 -6.961 1.00 93.94 72 CYS A O 1
ATOM 599 N N . HIS A 1 73 ? 6.092 1.817 -6.564 1.00 94.62 73 HIS A N 1
ATOM 600 C CA . HIS A 1 73 ? 5.500 0.785 -7.415 1.00 94.62 73 HIS A CA 1
ATOM 601 C C . HIS A 1 73 ? 6.056 0.784 -8.833 1.00 94.62 73 HIS A C 1
ATOM 603 O O . HIS A 1 73 ? 6.599 -0.232 -9.261 1.00 94.62 73 HIS A O 1
ATOM 609 N N . ASP A 1 74 ? 5.993 1.923 -9.518 1.00 93.31 74 ASP A N 1
ATOM 610 C CA . ASP A 1 74 ? 6.431 2.022 -10.911 1.00 93.31 74 ASP A CA 1
ATOM 611 C C . ASP A 1 74 ? 7.910 1.641 -11.045 1.00 93.31 74 ASP A C 1
ATOM 613 O O . ASP A 1 74 ? 8.278 0.824 -11.883 1.00 93.31 74 ASP A O 1
ATOM 617 N N . THR A 1 75 ? 8.758 2.131 -10.136 1.00 95.38 75 THR A N 1
ATOM 618 C CA . THR A 1 75 ? 10.189 1.802 -10.128 1.00 95.38 75 THR A CA 1
ATOM 619 C C . THR A 1 75 ? 10.452 0.323 -9.829 1.00 95.38 75 THR A C 1
ATOM 621 O O . THR A 1 75 ? 11.365 -0.264 -10.402 1.00 95.38 75 THR A O 1
ATOM 624 N N . VAL A 1 76 ? 9.665 -0.311 -8.956 1.00 95.75 76 VAL A N 1
ATOM 625 C CA . VAL A 1 76 ? 9.761 -1.758 -8.700 1.00 95.75 76 VAL A CA 1
ATOM 626 C C . VAL A 1 76 ? 9.380 -2.561 -9.942 1.00 95.75 76 VAL A C 1
ATOM 628 O O . VAL A 1 76 ? 10.092 -3.501 -10.293 1.00 95.75 76 VAL A O 1
ATOM 631 N N . MET A 1 77 ? 8.309 -2.176 -10.636 1.00 95.12 77 MET A N 1
ATOM 632 C CA . MET A 1 77 ? 7.880 -2.851 -11.862 1.00 95.12 77 MET A CA 1
ATOM 633 C C . MET A 1 77 ? 8.873 -2.643 -13.015 1.00 95.12 77 MET A C 1
ATOM 635 O O . MET A 1 77 ? 9.127 -3.581 -13.765 1.00 95.12 77 MET A O 1
ATOM 639 N N . GLU A 1 78 ? 9.506 -1.471 -13.119 1.00 94.31 78 GLU A N 1
ATOM 640 C CA . GLU A 1 78 ? 10.607 -1.220 -14.063 1.00 94.31 78 GLU A CA 1
ATOM 641 C C . GLU A 1 78 ? 11.821 -2.125 -13.794 1.00 94.31 78 GLU A C 1
ATOM 643 O O . GLU A 1 78 ? 12.396 -2.703 -14.719 1.00 94.31 78 GLU A O 1
ATOM 648 N N . GLU A 1 79 ? 12.230 -2.268 -12.529 1.00 94.50 79 GLU A N 1
ATOM 649 C CA . GLU A 1 79 ? 13.321 -3.177 -12.158 1.00 94.50 79 GLU A CA 1
ATOM 650 C C . GLU A 1 79 ? 12.937 -4.645 -12.394 1.00 94.50 79 GLU A C 1
ATOM 652 O O . GLU A 1 79 ? 13.793 -5.450 -12.767 1.00 94.50 79 GLU A O 1
ATOM 657 N N . TYR A 1 80 ? 11.660 -4.996 -12.229 1.00 95.12 80 TYR A N 1
ATOM 658 C CA . TYR A 1 80 ? 11.151 -6.327 -12.543 1.00 95.12 80 TYR A CA 1
ATOM 659 C C . TYR A 1 80 ? 11.142 -6.619 -14.043 1.00 95.12 80 TYR A C 1
ATOM 661 O O . TYR A 1 80 ? 11.621 -7.676 -14.448 1.00 95.12 80 TYR A O 1
ATOM 669 N N . ALA A 1 81 ? 10.714 -5.671 -14.875 1.00 92.94 81 ALA A N 1
ATOM 670 C CA . ALA A 1 81 ? 10.817 -5.791 -16.326 1.00 92.94 81 ALA A CA 1
ATOM 671 C C . ALA A 1 81 ? 12.277 -6.005 -16.760 1.00 92.94 81 ALA A C 1
ATOM 673 O O . ALA A 1 81 ? 12.576 -6.964 -17.470 1.00 92.94 81 ALA A O 1
ATOM 674 N N . ARG A 1 82 ? 13.214 -5.206 -16.227 1.00 91.94 82 ARG A N 1
ATOM 675 C CA . ARG A 1 82 ? 14.651 -5.378 -16.504 1.00 91.94 82 ARG A CA 1
ATOM 676 C C . ARG A 1 82 ? 15.178 -6.737 -16.043 1.00 91.94 82 ARG A C 1
ATOM 678 O O . ARG A 1 82 ? 16.029 -7.330 -16.701 1.00 91.94 82 ARG A O 1
ATOM 685 N N . HIS A 1 83 ? 14.697 -7.232 -14.904 1.00 91.25 83 HIS A N 1
ATOM 686 C CA . HIS A 1 83 ? 15.046 -8.563 -14.420 1.00 91.25 83 HIS A CA 1
ATOM 687 C C . HIS A 1 83 ? 14.576 -9.644 -15.402 1.00 91.25 83 HIS A C 1
ATOM 689 O O . HIS A 1 83 ? 15.363 -10.523 -15.739 1.00 91.25 83 HIS A O 1
ATOM 695 N N . LEU A 1 84 ? 13.337 -9.573 -15.894 1.00 89.44 84 LEU A N 1
ATOM 696 C CA . LEU A 1 84 ? 12.816 -10.523 -16.883 1.00 89.44 84 LEU A CA 1
ATOM 697 C C . LEU A 1 84 ? 13.603 -10.477 -18.199 1.00 89.44 84 LEU A C 1
ATOM 699 O O . LEU A 1 84 ? 13.970 -11.526 -18.726 1.00 89.44 84 LEU A O 1
ATOM 703 N N . GLU A 1 85 ? 13.933 -9.284 -18.693 1.00 88.31 85 GLU A N 1
ATOM 704 C CA . GLU A 1 85 ? 14.760 -9.103 -19.894 1.00 88.31 85 GLU A CA 1
ATOM 705 C C . GLU A 1 85 ? 16.151 -9.737 -19.734 1.00 88.31 85 GLU A C 1
ATOM 707 O O . GLU A 1 85 ? 16.600 -10.472 -20.614 1.00 88.31 85 GLU A O 1
ATOM 712 N N . ALA A 1 86 ? 16.807 -9.522 -18.589 1.00 83.75 86 ALA A N 1
ATOM 713 C CA . ALA A 1 86 ? 18.121 -10.098 -18.300 1.00 83.75 86 ALA A CA 1
ATOM 714 C C . ALA A 1 86 ? 18.088 -11.635 -18.207 1.00 83.75 86 ALA A C 1
ATOM 716 O O . ALA A 1 86 ? 18.999 -12.300 -18.691 1.00 83.75 86 ALA A O 1
ATOM 717 N N . HIS A 1 87 ? 17.018 -12.207 -17.647 1.00 67.06 87 HIS A N 1
ATOM 718 C CA . HIS A 1 87 ? 16.871 -13.660 -17.490 1.00 67.06 87 HIS A CA 1
ATOM 719 C C . HIS A 1 87 ? 16.361 -14.360 -18.760 1.00 67.06 87 HIS A C 1
ATOM 721 O O . HIS A 1 87 ? 16.516 -15.572 -18.898 1.00 67.06 87 HIS A O 1
ATOM 727 N N . THR A 1 88 ? 15.819 -13.616 -19.729 1.00 60.38 88 THR A N 1
ATOM 728 C CA . THR A 1 88 ? 15.448 -14.158 -21.049 1.00 60.38 88 THR A CA 1
ATOM 729 C C . THR A 1 88 ? 16.692 -14.478 -21.901 1.00 60.38 88 THR A C 1
ATOM 731 O O . THR A 1 88 ? 16.622 -15.303 -22.809 1.00 60.38 88 THR A O 1
ATOM 734 N N . GLY A 1 89 ? 17.860 -13.903 -21.574 1.00 51.50 89 GLY A N 1
ATOM 735 C CA . GLY A 1 89 ? 19.153 -14.229 -22.195 1.00 51.50 89 GLY A CA 1
ATOM 736 C C . GLY A 1 89 ? 19.899 -15.428 -21.583 1.00 51.50 89 GLY A C 1
ATOM 737 O O . GLY A 1 89 ? 20.846 -15.919 -22.192 1.00 51.50 89 GLY A O 1
ATOM 738 N N . GLU A 1 90 ? 19.477 -15.922 -20.412 1.00 46.84 90 GLU A N 1
ATOM 739 C CA . GLU A 1 90 ? 20.153 -16.982 -19.633 1.00 46.84 90 GLU A CA 1
ATOM 740 C C . GLU A 1 90 ? 19.364 -18.307 -19.579 1.00 46.84 90 GLU A C 1
ATOM 742 O O . GLU A 1 90 ? 19.653 -19.185 -18.763 1.00 46.84 90 GLU A O 1
ATOM 747 N N . ALA A 1 91 ? 18.371 -18.492 -20.457 1.00 41.53 91 ALA A N 1
ATOM 748 C CA . ALA A 1 91 ? 17.468 -19.649 -20.481 1.00 41.53 91 ALA A CA 1
ATOM 749 C C . ALA A 1 91 ? 18.118 -20.973 -20.957 1.00 41.53 91 ALA A C 1
ATOM 751 O O . ALA A 1 91 ? 17.563 -21.693 -21.784 1.00 41.53 91 ALA A O 1
ATOM 752 N N . ALA A 1 92 ? 19.292 -21.320 -20.427 1.00 41.28 92 ALA A N 1
ATOM 753 C CA . ALA A 1 92 ? 19.901 -22.634 -20.591 1.00 41.28 92 ALA A CA 1
ATOM 754 C C . ALA A 1 92 ? 20.619 -23.150 -19.330 1.00 41.28 92 ALA A C 1
ATOM 756 O O . ALA A 1 92 ? 21.505 -23.981 -19.476 1.00 41.28 92 ALA A O 1
ATOM 757 N N . ALA A 1 93 ? 20.302 -22.702 -18.105 1.00 44.28 93 ALA A N 1
ATOM 758 C CA . ALA A 1 93 ? 20.833 -23.376 -16.904 1.00 44.28 93 ALA A CA 1
ATOM 759 C C . ALA A 1 93 ? 20.127 -23.067 -15.567 1.00 44.28 93 ALA A C 1
ATOM 761 O O . ALA A 1 93 ? 20.792 -23.039 -14.536 1.00 44.28 93 ALA A O 1
ATOM 762 N N . HIS A 1 94 ? 18.810 -22.872 -15.506 1.00 36.09 94 HIS A N 1
ATOM 763 C CA . HIS A 1 94 ? 18.109 -23.102 -14.235 1.00 36.09 94 HIS A CA 1
ATOM 764 C C . HIS A 1 94 ? 16.621 -23.310 -14.476 1.00 36.09 94 HIS A C 1
ATOM 766 O O . HIS A 1 94 ? 15.895 -22.369 -14.773 1.00 36.09 94 HIS A O 1
ATOM 772 N N . GLU A 1 95 ? 16.180 -24.557 -14.371 1.00 37.25 95 GLU A N 1
ATOM 773 C CA . GLU A 1 95 ? 14.769 -24.917 -14.332 1.00 37.25 95 GLU A CA 1
ATOM 774 C C . GLU A 1 95 ? 14.272 -24.709 -12.889 1.00 37.25 95 GLU A C 1
ATOM 776 O O . GLU A 1 95 ? 14.673 -25.461 -11.995 1.00 37.25 95 GLU A O 1
ATOM 781 N N . PRO A 1 96 ? 13.464 -23.672 -12.596 1.00 43.69 96 PRO A N 1
ATOM 782 C CA . PRO A 1 96 ? 12.765 -23.596 -11.323 1.00 43.69 96 PRO A CA 1
ATOM 783 C C . PRO A 1 96 ? 11.693 -24.698 -11.270 1.00 43.69 96 PRO A C 1
ATOM 785 O O . PRO A 1 96 ? 11.096 -25.022 -12.299 1.00 43.69 96 PRO A O 1
ATOM 788 N N . PRO A 1 97 ? 11.414 -25.281 -10.089 1.00 37.78 97 PRO A N 1
ATOM 789 C CA . PRO A 1 97 ? 10.389 -26.304 -9.962 1.00 37.78 97 PRO A CA 1
ATOM 790 C C . PRO A 1 97 ? 9.042 -25.733 -10.405 1.00 37.78 97 PRO A C 1
ATOM 792 O O . PRO A 1 97 ? 8.638 -24.654 -9.963 1.00 37.78 97 PRO A O 1
ATOM 795 N N . ALA A 1 98 ? 8.382 -26.474 -11.293 1.00 38.41 98 ALA A N 1
ATOM 796 C CA . ALA A 1 98 ? 7.093 -26.133 -11.865 1.00 38.41 98 ALA A CA 1
ATOM 797 C C . ALA A 1 98 ? 6.101 -25.686 -10.774 1.00 38.41 98 ALA A C 1
ATOM 799 O O . ALA A 1 98 ? 5.935 -26.399 -9.776 1.00 38.41 98 ALA A O 1
ATOM 800 N N . PRO A 1 99 ? 5.418 -24.541 -10.946 1.00 37.66 99 PRO A N 1
ATOM 801 C CA . PRO A 1 99 ? 4.277 -24.221 -10.111 1.00 37.66 99 PRO A CA 1
ATOM 802 C C . PRO A 1 99 ? 3.217 -25.302 -10.330 1.00 37.66 99 PRO A C 1
ATOM 804 O O . PRO A 1 99 ? 2.853 -25.636 -11.459 1.00 37.66 99 PRO A O 1
ATOM 807 N N . THR A 1 100 ? 2.753 -25.889 -9.231 1.00 34.56 100 THR A N 1
ATOM 808 C CA . THR A 1 100 ? 1.582 -26.758 -9.223 1.00 34.56 100 THR A CA 1
ATOM 809 C C . THR A 1 100 ? 0.409 -26.027 -9.884 1.00 34.56 100 THR A C 1
ATOM 811 O O . THR A 1 100 ? 0.168 -24.863 -9.564 1.00 34.56 100 THR A O 1
ATOM 814 N N . PRO A 1 101 ? -0.342 -26.675 -10.792 1.00 40.94 101 PRO A N 1
ATOM 815 C CA . PRO A 1 101 ? -1.496 -26.068 -11.432 1.00 40.94 101 PRO A CA 1
ATOM 816 C C . PRO A 1 101 ? -2.668 -26.099 -10.448 1.00 40.94 101 PRO A C 1
ATOM 818 O O . PRO A 1 101 ? -3.512 -26.989 -10.472 1.00 40.94 101 PRO A O 1
ATOM 821 N N . ALA A 1 102 ? -2.688 -25.132 -9.544 1.00 40.88 102 ALA A N 1
ATOM 822 C CA . ALA A 1 102 ? -3.878 -24.712 -8.832 1.00 40.88 102 ALA A CA 1
ATOM 823 C C . ALA A 1 102 ? -3.859 -23.183 -8.870 1.00 40.88 102 ALA A C 1
ATOM 825 O O . ALA A 1 102 ? -2.903 -22.568 -8.413 1.00 40.88 102 ALA A O 1
ATOM 826 N N . ASP A 1 103 ? -4.882 -22.615 -9.502 1.00 37.91 103 ASP A N 1
ATOM 827 C CA . ASP A 1 103 ? -5.089 -21.185 -9.756 1.00 37.91 103 ASP A CA 1
ATOM 828 C C . ASP A 1 103 ? -4.307 -20.557 -10.925 1.00 37.91 10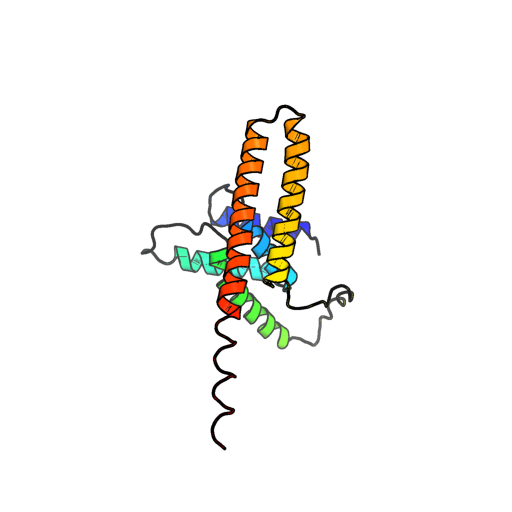3 ASP A C 1
ATOM 830 O O . ASP A 1 103 ? -3.924 -19.392 -10.907 1.00 37.91 103 ASP A O 1
ATOM 834 N N . ALA A 1 104 ? -4.225 -21.279 -12.049 1.00 39.00 104 ALA A N 1
ATOM 835 C CA . ALA A 1 104 ? -4.386 -20.624 -13.352 1.00 39.00 104 ALA A CA 1
ATOM 836 C C . ALA A 1 104 ? -5.883 -20.323 -13.552 1.00 39.00 104 ALA A C 1
ATOM 838 O O . ALA A 1 104 ? -6.598 -21.043 -14.247 1.00 39.00 104 ALA A O 1
ATOM 839 N N . GLY A 1 105 ? -6.371 -19.299 -12.857 1.00 34.62 105 GLY A N 1
ATOM 840 C CA . GLY A 1 105 ? -7.771 -18.901 -12.855 1.00 34.62 105 GLY A CA 1
ATOM 841 C C . GLY A 1 105 ? -7.902 -17.390 -12.922 1.00 34.62 105 GLY A C 1
ATOM 842 O O . GLY A 1 105 ? -8.047 -16.742 -11.895 1.00 34.62 105 GLY A O 1
ATOM 843 N N . SER A 1 106 ? -7.920 -16.870 -14.151 1.00 39.78 106 SER A N 1
ATOM 844 C CA . SER A 1 106 ? -8.401 -15.539 -14.553 1.00 39.78 106 SER A CA 1
ATOM 845 C C . SER A 1 106 ? -7.691 -14.296 -13.991 1.00 39.78 106 SER A C 1
ATOM 847 O O . SER A 1 106 ? -7.595 -14.060 -12.793 1.00 39.78 106 SER A O 1
ATOM 849 N N . ASP A 1 107 ? -7.304 -13.440 -14.930 1.00 43.00 107 ASP A N 1
ATOM 850 C CA . ASP A 1 107 ? -6.982 -12.013 -14.825 1.00 43.00 107 ASP A CA 1
ATOM 851 C C . ASP A 1 107 ? -8.156 -11.170 -14.260 1.00 43.00 107 ASP A C 1
ATOM 853 O O . ASP A 1 107 ? -8.617 -10.218 -14.876 1.00 43.00 107 ASP A O 1
ATOM 857 N N . ASP A 1 108 ? -8.712 -11.553 -13.105 1.00 46.94 108 ASP A N 1
ATOM 858 C CA . ASP A 1 108 ? -9.924 -10.941 -12.532 1.00 46.94 108 ASP A CA 1
ATOM 859 C C . ASP A 1 108 ? -9.749 -10.536 -11.056 1.00 46.94 108 ASP A C 1
ATOM 861 O O . ASP A 1 108 ? -10.715 -10.248 -10.349 1.00 46.94 108 ASP A O 1
ATOM 865 N N . GLY A 1 109 ? -8.501 -10.451 -10.576 1.00 46.69 109 GLY A N 1
ATOM 866 C CA . GLY A 1 109 ? -8.173 -10.090 -9.188 1.00 46.69 109 GLY A CA 1
ATOM 867 C C . GLY A 1 109 ? -8.636 -8.689 -8.763 1.00 46.69 109 GLY A C 1
ATOM 868 O O . GLY A 1 109 ? -8.698 -8.393 -7.571 1.00 46.69 109 GLY A O 1
ATOM 869 N N . LEU A 1 110 ? -9.006 -7.838 -9.723 1.00 59.69 110 LEU A N 1
ATOM 870 C CA . LEU A 1 110 ? -9.521 -6.489 -9.489 1.00 59.69 110 LEU A CA 1
ATOM 871 C C . LEU A 1 110 ? -10.819 -6.197 -10.255 1.00 59.69 110 LEU A C 1
ATOM 873 O O . LEU A 1 110 ? -11.147 -5.033 -10.504 1.00 59.69 110 LEU A O 1
ATOM 877 N N . SER A 1 111 ? -11.576 -7.223 -10.648 1.00 76.50 111 SER A N 1
ATOM 878 C CA . SER A 1 111 ? -12.841 -6.970 -11.329 1.00 76.50 111 SER A CA 1
ATOM 879 C C . SER A 1 111 ? -13.815 -6.273 -10.395 1.00 76.50 111 SER A C 1
ATOM 881 O O . SER A 1 111 ? -13.899 -6.541 -9.195 1.00 76.50 111 SER A O 1
ATOM 883 N N . ARG A 1 112 ? -14.576 -5.325 -10.939 1.00 74.69 112 ARG A N 1
ATOM 884 C CA . ARG A 1 112 ? -15.538 -4.552 -10.147 1.00 74.69 112 ARG A CA 1
ATOM 885 C C . ARG A 1 112 ? -16.560 -5.463 -9.451 1.00 74.69 112 ARG A C 1
ATOM 887 O O . ARG A 1 112 ? -16.988 -5.151 -8.343 1.00 74.69 112 ARG A O 1
ATOM 894 N N . ALA A 1 113 ? -16.898 -6.600 -10.064 1.00 79.19 113 ALA A N 1
ATOM 895 C CA . ALA A 1 113 ? -17.742 -7.630 -9.465 1.00 79.19 113 ALA A CA 1
ATOM 896 C C . ALA A 1 113 ? -17.053 -8.329 -8.280 1.00 79.19 113 ALA A C 1
ATOM 898 O O . ALA A 1 113 ? -17.664 -8.455 -7.218 1.00 79.19 113 ALA A O 1
ATOM 899 N N . ALA A 1 114 ? -15.777 -8.704 -8.420 1.00 78.94 114 ALA A N 1
ATOM 900 C CA . ALA A 1 114 ? -14.983 -9.262 -7.327 1.00 78.94 114 ALA A CA 1
ATOM 901 C C . ALA A 1 114 ? -14.849 -8.273 -6.154 1.00 78.94 114 ALA A C 1
ATOM 903 O O . ALA A 1 114 ? -15.019 -8.659 -4.998 1.00 78.94 114 ALA A O 1
ATOM 904 N N . ILE A 1 115 ? -14.652 -6.978 -6.439 1.00 81.75 115 ILE A N 1
ATOM 905 C CA . ILE A 1 115 ? -14.603 -5.913 -5.424 1.00 81.75 115 ILE A CA 1
ATOM 906 C C . ILE A 1 115 ? -15.940 -5.807 -4.677 1.00 81.75 115 ILE A C 1
ATOM 908 O O . ILE A 1 115 ? -15.955 -5.746 -3.447 1.00 81.75 115 ILE A O 1
ATOM 912 N N . LEU A 1 116 ? -17.073 -5.817 -5.386 1.00 85.81 116 LEU A N 1
ATOM 913 C CA . LEU A 1 116 ? -18.400 -5.770 -4.759 1.00 85.81 116 LEU A CA 1
ATOM 914 C C . LEU A 1 116 ? -18.667 -6.999 -3.879 1.00 85.81 116 LEU A C 1
ATOM 916 O O . LEU A 1 116 ? -19.142 -6.850 -2.750 1.00 85.81 116 LEU A O 1
ATOM 920 N N . ALA A 1 117 ? -18.320 -8.196 -4.360 1.00 84.38 117 ALA A N 1
ATOM 921 C CA . ALA A 1 117 ? -18.456 -9.438 -3.603 1.00 84.38 117 ALA A CA 1
ATOM 922 C C . ALA A 1 117 ? -17.585 -9.427 -2.336 1.00 84.38 117 ALA A C 1
ATOM 924 O O . ALA A 1 117 ? -18.054 -9.767 -1.247 1.00 84.38 117 ALA A O 1
ATOM 925 N N . PHE A 1 118 ? -16.341 -8.957 -2.454 1.00 84.69 118 PHE A N 1
ATOM 926 C CA . PHE A 1 118 ? -15.425 -8.817 -1.328 1.00 84.69 118 PHE A CA 1
ATOM 927 C C . PHE A 1 118 ? -15.947 -7.824 -0.281 1.00 84.69 118 PHE A C 1
ATOM 929 O O . PHE A 1 118 ? -15.997 -8.146 0.910 1.00 84.69 118 PHE A O 1
ATOM 936 N N . LEU A 1 119 ? -16.398 -6.640 -0.713 1.00 88.31 119 LEU A N 1
ATOM 937 C CA . LEU A 1 119 ? -16.981 -5.632 0.177 1.00 88.31 119 LEU A CA 1
ATOM 938 C C . LEU A 1 119 ? -18.216 -6.178 0.902 1.00 88.31 119 LEU A C 1
ATOM 940 O O . LEU A 1 119 ? -18.353 -5.975 2.108 1.00 88.31 119 LEU A O 1
ATOM 944 N N . ALA A 1 120 ? -19.092 -6.908 0.207 1.00 88.81 120 ALA A N 1
ATOM 945 C CA . ALA A 1 120 ? -20.258 -7.540 0.820 1.00 88.81 120 ALA A CA 1
ATOM 946 C C . ALA A 1 120 ? -19.865 -8.569 1.895 1.00 88.81 120 ALA A C 1
ATOM 948 O O . ALA A 1 120 ? -20.409 -8.532 3.001 1.00 88.81 120 ALA A O 1
ATOM 949 N N . ALA A 1 121 ? -18.883 -9.428 1.607 1.00 87.94 121 ALA A N 1
ATOM 950 C CA . ALA A 1 121 ? -18.397 -10.425 2.556 1.00 87.94 121 ALA A CA 1
ATOM 951 C C . ALA A 1 121 ? -17.785 -9.784 3.815 1.00 87.94 121 ALA A C 1
ATOM 953 O O . ALA A 1 121 ? -18.089 -10.203 4.931 1.00 87.94 121 ALA A O 1
ATOM 954 N N . ARG A 1 122 ? -16.960 -8.738 3.658 1.00 89.00 122 ARG A N 1
ATOM 955 C CA . ARG A 1 122 ? -16.352 -8.025 4.796 1.00 89.00 122 ARG A CA 1
ATOM 956 C C . ARG A 1 122 ? -17.382 -7.262 5.634 1.00 89.00 122 ARG A C 1
ATOM 958 O O . ARG A 1 122 ? -17.274 -7.260 6.856 1.00 89.00 122 ARG A O 1
ATOM 965 N N . ILE A 1 123 ? -18.403 -6.662 5.011 1.00 90.06 123 ILE A N 1
ATOM 966 C CA . ILE A 1 123 ? -19.510 -6.009 5.736 1.00 90.06 123 ILE A CA 1
ATOM 967 C C . ILE A 1 123 ? -20.234 -7.021 6.635 1.00 90.06 123 ILE A C 1
ATOM 969 O O . ILE A 1 123 ? -20.437 -6.738 7.813 1.00 90.06 123 ILE A O 1
ATOM 973 N N . SER A 1 124 ? -20.566 -8.205 6.110 1.00 88.62 124 SER A N 1
ATOM 974 C CA . SER A 1 124 ? -21.251 -9.254 6.881 1.00 88.62 124 SER A CA 1
ATOM 975 C C . SER A 1 124 ? -20.400 -9.780 8.044 1.00 88.62 124 SER A C 1
ATOM 977 O O . SER A 1 124 ? -20.903 -10.004 9.146 1.00 88.62 124 SER A O 1
ATOM 979 N N . GLU A 1 125 ? -19.092 -9.925 7.835 1.00 88.12 125 GLU A N 1
ATOM 980 C CA . GLU A 1 125 ? -18.170 -10.336 8.892 1.00 88.12 125 GLU A CA 1
ATOM 981 C C . GLU A 1 125 ? -18.093 -9.290 10.017 1.00 88.12 125 GLU A C 1
ATOM 983 O O . GLU A 1 125 ? -18.220 -9.651 11.191 1.00 88.12 125 GLU A O 1
ATOM 988 N N . ILE A 1 126 ? -17.971 -8.001 9.673 1.00 87.25 126 ILE A N 1
ATOM 989 C CA . ILE A 1 126 ? -17.966 -6.891 10.641 1.00 87.25 126 ILE A CA 1
ATOM 990 C C . ILE A 1 126 ? -19.277 -6.857 11.434 1.00 87.25 126 ILE A C 1
ATOM 992 O O . ILE A 1 126 ? -19.234 -6.696 12.651 1.00 87.25 126 ILE A O 1
ATOM 996 N N . GLU A 1 127 ? -20.425 -7.068 10.786 1.00 85.38 127 GLU A N 1
ATOM 997 C CA . GLU A 1 127 ? -21.727 -7.166 11.464 1.00 85.38 127 GLU A CA 1
ATOM 998 C C . GLU A 1 127 ? -21.754 -8.312 12.482 1.00 85.38 127 GLU A C 1
ATOM 1000 O O . GLU A 1 127 ? -22.178 -8.125 13.624 1.00 85.38 127 GLU A O 1
ATOM 1005 N N . SER A 1 128 ? -21.230 -9.483 12.108 1.00 84.50 128 SER A N 1
ATOM 1006 C CA . SER A 1 128 ? -21.163 -10.636 13.010 1.00 84.50 128 SER A CA 1
ATOM 1007 C C . SER A 1 128 ? -20.256 -10.392 14.223 1.00 84.50 128 SER A C 1
ATOM 1009 O O . SER A 1 128 ? -20.546 -10.864 15.324 1.00 84.50 128 SER A O 1
ATOM 1011 N N . LEU A 1 129 ? -19.162 -9.646 14.039 1.00 81.62 129 LEU A N 1
ATOM 1012 C CA . LEU A 1 129 ? -18.221 -9.298 15.102 1.00 81.62 129 LEU A CA 1
ATOM 1013 C C . LEU A 1 129 ? -18.784 -8.206 16.011 1.00 81.62 129 LEU A C 1
ATOM 1015 O O . LEU A 1 129 ? -18.681 -8.326 17.230 1.00 81.62 129 LEU A O 1
ATOM 1019 N N . ALA A 1 130 ? -19.427 -7.188 15.440 1.00 77.75 130 ALA A N 1
ATOM 1020 C CA . ALA A 1 130 ? -20.091 -6.132 16.193 1.00 77.75 130 ALA A CA 1
ATOM 1021 C C . ALA A 1 130 ? -21.199 -6.701 17.094 1.00 77.75 130 ALA A C 1
ATOM 1023 O O . ALA A 1 130 ? -21.245 -6.364 18.274 1.00 77.75 130 ALA A O 1
ATOM 1024 N N . ALA A 1 131 ? -22.012 -7.639 16.590 1.00 77.62 131 ALA A N 1
ATOM 1025 C CA . ALA A 1 131 ? -23.055 -8.308 17.373 1.00 77.62 131 ALA A CA 1
ATOM 1026 C C . ALA A 1 131 ? -22.495 -9.151 18.537 1.00 77.62 131 ALA A C 1
ATOM 1028 O O . ALA A 1 131 ? -23.089 -9.214 19.614 1.00 77.62 131 ALA A O 1
ATOM 1029 N N . LYS A 1 132 ? -21.332 -9.787 18.345 1.00 77.19 132 LYS A N 1
ATOM 1030 C CA . LYS A 1 132 ? -20.638 -10.532 19.410 1.00 77.19 132 LYS A CA 1
ATOM 1031 C C . LYS A 1 132 ? -20.026 -9.596 20.455 1.00 77.19 132 LYS A C 1
ATOM 1033 O O . LYS A 1 132 ? -20.057 -9.907 21.641 1.00 77.19 132 LYS A O 1
ATOM 1038 N N . GLN A 1 133 ? -19.499 -8.447 20.033 1.00 69.00 133 GLN A N 1
ATOM 1039 C CA . GLN A 1 133 ? -18.846 -7.487 20.925 1.00 69.00 133 GLN A CA 1
ATOM 1040 C C . GLN A 1 133 ? -19.803 -6.565 21.676 1.00 69.00 133 GLN A C 1
ATOM 1042 O O . GLN A 1 133 ? -19.496 -6.175 22.800 1.00 69.00 133 GLN A O 1
ATOM 1047 N N . SER A 1 134 ? -20.987 -6.264 21.135 1.00 60.66 134 SER A N 1
ATOM 1048 C CA . SER A 1 134 ? -22.027 -5.557 21.894 1.00 60.66 134 SER A CA 1
ATOM 1049 C C . SER A 1 134 ? -22.483 -6.340 23.131 1.00 60.66 134 SER A C 1
ATOM 1051 O O . SER A 1 134 ? -22.989 -5.743 24.074 1.00 60.66 134 SER A O 1
ATOM 1053 N N . ALA A 1 135 ? -22.276 -7.663 23.149 1.00 62.78 135 ALA A N 1
ATOM 1054 C CA . ALA A 1 135 ? -22.524 -8.521 24.306 1.00 62.78 135 ALA A CA 1
ATOM 1055 C C . ALA A 1 135 ? -21.344 -8.581 25.302 1.00 62.78 135 ALA A C 1
ATOM 1057 O O . ALA A 1 135 ? -21.527 -9.034 26.428 1.00 62.78 135 ALA A O 1
ATOM 1058 N N . GLN A 1 136 ? -20.146 -8.133 24.908 1.00 59.66 136 G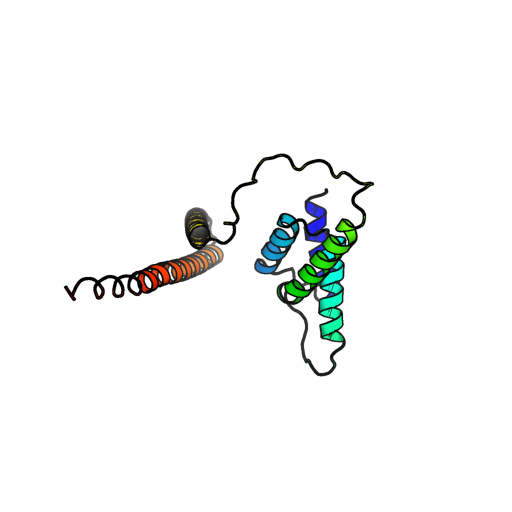LN A N 1
ATOM 1059 C CA . GLN A 1 136 ? -18.917 -8.159 25.710 1.00 59.66 136 GLN A CA 1
ATOM 1060 C C . GLN A 1 136 ? -18.308 -6.747 25.799 1.00 59.66 136 GLN A C 1
ATOM 1062 O O . GLN A 1 136 ? -17.281 -6.475 25.194 1.00 59.66 136 GLN A O 1
ATOM 1067 N N . GLU A 1 137 ? -18.986 -5.834 26.508 1.00 56.91 137 GLU A N 1
ATOM 1068 C CA . GLU A 1 137 ? -18.471 -4.581 27.120 1.00 56.91 137 GLU A CA 1
ATOM 1069 C C . GLU A 1 137 ? -17.529 -3.656 26.296 1.00 56.91 137 GLU A C 1
ATOM 1071 O O . GLU A 1 137 ? -16.850 -2.792 26.849 1.00 56.91 137 GLU A O 1
ATOM 1076 N N . GLY A 1 138 ? -17.505 -3.755 24.964 1.00 62.00 138 GLY A N 1
ATOM 1077 C CA . GLY A 1 138 ? -16.602 -2.996 24.092 1.00 62.00 138 GLY A CA 1
ATOM 1078 C C . GLY A 1 138 ? -17.251 -1.804 23.385 1.00 62.00 138 GLY A C 1
ATOM 1079 O O . GLY A 1 138 ? -17.225 -1.758 22.158 1.00 62.00 138 GLY A O 1
ATOM 1080 N N . ALA A 1 139 ? -17.822 -0.829 24.105 1.00 67.12 139 ALA A N 1
ATOM 1081 C CA . ALA A 1 139 ? -18.589 0.275 23.494 1.00 67.12 139 ALA A CA 1
ATOM 1082 C C . ALA A 1 139 ? -17.802 1.078 22.432 1.00 67.12 139 ALA A C 1
ATOM 1084 O O . ALA A 1 139 ? -18.317 1.349 21.349 1.00 67.12 139 ALA A O 1
ATOM 1085 N N . ALA A 1 140 ? -16.531 1.399 22.699 1.00 72.75 140 ALA A N 1
ATOM 1086 C CA . ALA A 1 140 ? -15.685 2.148 21.764 1.00 72.75 140 ALA A CA 1
ATOM 1087 C C . ALA A 1 140 ? -15.289 1.332 20.517 1.00 72.75 140 ALA A C 1
ATOM 1089 O O . ALA A 1 140 ? -15.168 1.882 19.420 1.00 72.75 140 ALA A O 1
ATOM 1090 N N . LEU A 1 141 ? -15.099 0.015 20.671 1.00 73.81 141 LEU A N 1
ATOM 1091 C CA . LEU A 1 141 ? -14.771 -0.879 19.560 1.00 73.81 141 LEU A CA 1
ATOM 1092 C C . LEU A 1 141 ? -16.010 -1.155 18.702 1.00 73.81 141 LEU A C 1
ATOM 1094 O O . LEU A 1 141 ? -15.921 -1.090 17.479 1.00 73.81 141 LEU A O 1
ATOM 1098 N N . ALA A 1 142 ? -17.174 -1.348 19.323 1.00 76.19 142 ALA A N 1
ATOM 1099 C CA . ALA A 1 142 ? -18.454 -1.455 18.630 1.00 76.19 142 ALA A CA 1
ATOM 1100 C C . ALA A 1 142 ? -18.75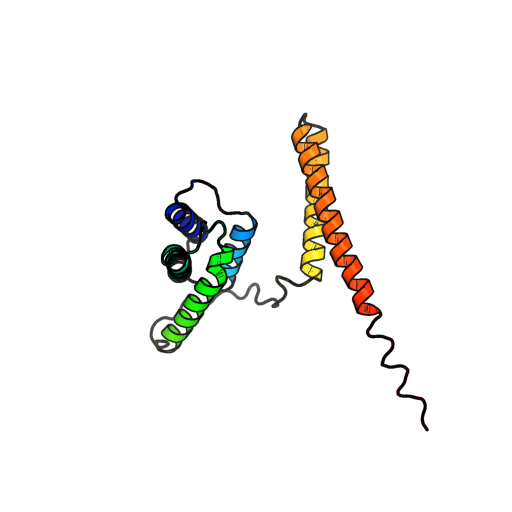5 -0.200 17.793 1.00 76.19 142 ALA A C 1
ATOM 1102 O O . ALA A 1 142 ? -19.108 -0.313 16.621 1.00 76.19 142 ALA A O 1
ATOM 1103 N N . GLU A 1 143 ? -18.531 0.996 18.346 1.00 80.75 143 GLU A N 1
ATOM 1104 C CA . GLU A 1 143 ? -18.692 2.252 17.605 1.00 80.75 143 GLU A CA 1
ATOM 1105 C C . GLU A 1 143 ? -17.705 2.356 16.427 1.00 80.75 143 GLU A C 1
ATOM 1107 O O . GLU A 1 143 ? -18.067 2.777 15.327 1.00 80.75 143 GLU A O 1
ATOM 1112 N N . GLY A 1 144 ? -16.452 1.932 16.625 1.00 82.69 144 GLY A N 1
ATOM 1113 C CA . GLY A 1 144 ? -15.450 1.872 15.561 1.00 82.69 144 GLY A CA 1
ATOM 1114 C C . GLY A 1 144 ? -15.838 0.929 14.419 1.00 82.69 144 GLY A C 1
ATOM 1115 O O . GLY A 1 144 ? -15.729 1.308 13.250 1.00 82.69 144 GLY A O 1
ATOM 1116 N N . LEU A 1 145 ? -16.327 -0.266 14.754 1.00 83.75 145 LEU A N 1
ATOM 1117 C CA . LEU A 1 145 ? -16.805 -1.260 13.791 1.00 83.75 145 LEU A CA 1
ATOM 1118 C C . LEU A 1 145 ? -18.027 -0.751 13.021 1.00 83.75 145 LEU A C 1
ATOM 1120 O O . LEU A 1 145 ? -18.084 -0.897 11.801 1.00 83.75 145 LEU A O 1
ATOM 1124 N N . GLU A 1 146 ? -18.955 -0.082 13.702 1.00 85.12 146 GLU A N 1
ATOM 1125 C CA . GLU A 1 146 ? -20.144 0.494 13.076 1.00 85.12 146 GLU A CA 1
ATOM 1126 C C . GLU A 1 146 ? -19.785 1.612 12.085 1.00 85.12 146 GLU A C 1
ATOM 1128 O O . GLU A 1 146 ? -20.266 1.629 10.949 1.00 85.12 146 GLU A O 1
ATOM 1133 N N . ARG A 1 147 ? -18.856 2.507 12.453 1.00 87.19 147 ARG A N 1
ATOM 1134 C CA . ARG A 1 147 ? -18.354 3.540 11.531 1.00 87.19 147 ARG A CA 1
ATOM 1135 C C . ARG A 1 147 ? -17.663 2.934 10.309 1.00 87.19 147 ARG A C 1
ATOM 1137 O O . ARG A 1 147 ? -17.874 3.412 9.193 1.00 87.19 147 ARG A O 1
ATOM 1144 N N . ALA A 1 148 ? -16.850 1.894 10.501 1.00 86.19 148 ALA A N 1
ATOM 1145 C CA . ALA A 1 148 ? -16.185 1.200 9.400 1.00 86.19 148 ALA A CA 1
ATOM 1146 C C . ALA A 1 148 ? -17.207 0.546 8.456 1.00 86.19 148 ALA A C 1
ATOM 1148 O O . ALA A 1 148 ? -17.132 0.726 7.238 1.00 86.19 148 ALA A O 1
ATOM 1149 N N . ARG A 1 149 ? -18.213 -0.133 9.017 1.00 89.69 149 ARG A N 1
ATOM 1150 C CA . ARG A 1 149 ? -19.323 -0.742 8.275 1.00 89.69 149 ARG A CA 1
ATOM 1151 C C . ARG A 1 149 ? -20.062 0.281 7.415 1.00 89.69 149 ARG A C 1
ATOM 1153 O O . ARG A 1 149 ? -20.250 0.047 6.221 1.00 89.69 149 ARG A O 1
ATOM 1160 N N . ALA A 1 150 ? -20.432 1.422 7.994 1.00 88.75 150 ALA A N 1
ATOM 1161 C CA . ALA A 1 150 ? -21.150 2.481 7.289 1.00 88.75 150 ALA A CA 1
ATOM 1162 C C . ALA A 1 150 ? -20.363 3.005 6.075 1.00 88.75 150 ALA A C 1
ATOM 1164 O O . ALA A 1 150 ? -20.924 3.160 4.989 1.00 88.75 150 ALA A O 1
ATOM 1165 N N . ARG A 1 151 ? -19.047 3.206 6.222 1.00 92.06 151 ARG A N 1
ATOM 1166 C CA . ARG A 1 151 ? -18.185 3.653 5.114 1.00 92.06 151 ARG A CA 1
ATOM 1167 C C . ARG A 1 151 ? -18.047 2.612 4.011 1.00 92.06 151 ARG A C 1
ATOM 1169 O O . ARG A 1 151 ? -18.110 2.966 2.837 1.00 92.06 151 ARG A O 1
ATOM 1176 N N . LEU A 1 152 ? -17.921 1.333 4.357 1.00 90.25 152 LEU A N 1
ATOM 1177 C CA . LEU A 1 152 ? -17.871 0.264 3.355 1.00 90.25 152 LEU A CA 1
ATOM 1178 C C . LEU A 1 152 ? -19.192 0.144 2.580 1.00 90.25 152 LEU A C 1
ATOM 1180 O O . LEU A 1 152 ? -19.175 -0.070 1.369 1.00 90.25 152 LEU A O 1
ATOM 1184 N N . GLN A 1 153 ? -20.336 0.337 3.245 1.00 91.44 153 GLN A N 1
ATOM 1185 C CA . GLN A 1 153 ? -21.647 0.362 2.587 1.00 91.44 153 GLN A CA 1
ATOM 1186 C C . GLN A 1 153 ? -21.801 1.550 1.632 1.00 91.44 153 GLN A C 1
ATOM 1188 O O . GLN A 1 153 ? -22.354 1.388 0.546 1.00 91.44 153 GLN A O 1
ATOM 1193 N N . GLU A 1 154 ? -21.307 2.728 2.013 1.00 90.88 154 GLU A N 1
ATOM 1194 C CA . GLU A 1 154 ? -21.295 3.918 1.157 1.00 90.88 154 GLU A CA 1
ATOM 1195 C C . GLU A 1 154 ? -20.467 3.685 -0.114 1.00 90.88 154 GLU A C 1
ATOM 1197 O O . GLU A 1 154 ? -20.964 3.904 -1.219 1.00 90.88 154 GLU A O 1
ATOM 1202 N N . ILE A 1 155 ? -19.249 3.149 0.028 1.00 88.75 155 ILE A N 1
ATOM 1203 C CA . ILE A 1 155 ? -18.380 2.802 -1.106 1.00 88.75 155 ILE A CA 1
ATOM 1204 C C . ILE A 1 155 ? -19.062 1.775 -2.015 1.00 88.75 155 ILE A C 1
ATOM 1206 O O . ILE A 1 155 ? -19.069 1.944 -3.234 1.00 88.75 155 ILE A O 1
ATOM 1210 N N . ARG A 1 156 ? -19.682 0.736 -1.441 1.00 90.50 156 ARG A N 1
ATOM 1211 C CA . ARG A 1 156 ? -20.408 -0.279 -2.215 1.00 90.50 156 ARG A CA 1
ATOM 1212 C C . ARG A 1 156 ? -21.544 0.340 -3.031 1.00 90.50 156 ARG A C 1
ATOM 1214 O O . ARG A 1 156 ? -21.624 0.093 -4.229 1.00 90.50 156 ARG A O 1
ATOM 1221 N N . ARG A 1 157 ? -22.365 1.200 -2.417 1.00 90.12 157 ARG A N 1
ATOM 1222 C CA . ARG A 1 157 ? -23.462 1.904 -3.105 1.00 90.12 157 ARG A CA 1
ATOM 1223 C C . ARG A 1 157 ? -22.961 2.827 -4.211 1.00 90.12 157 ARG A C 1
ATOM 1225 O O . ARG A 1 157 ? -23.593 2.900 -5.257 1.00 90.12 157 ARG A O 1
ATOM 1232 N N . ALA A 1 158 ? -21.842 3.520 -4.005 1.00 87.19 158 ALA A N 1
ATOM 1233 C CA . ALA A 1 158 ? -21.233 4.362 -5.035 1.00 87.19 158 ALA A CA 1
ATOM 1234 C C . ALA A 1 158 ? -20.724 3.531 -6.228 1.00 87.19 158 ALA A C 1
ATOM 1236 O O . ALA A 1 158 ? -20.857 3.931 -7.385 1.00 87.19 158 ALA A O 1
ATOM 1237 N N . LEU A 1 159 ? -20.177 2.341 -5.962 1.00 84.88 159 LEU A N 1
ATOM 1238 C CA . LEU A 1 159 ? -19.776 1.404 -7.010 1.00 84.88 159 LEU A CA 1
ATOM 1239 C C . LEU A 1 159 ? -20.991 0.830 -7.756 1.00 84.88 159 LEU A C 1
ATOM 1241 O O . LEU A 1 159 ? -20.945 0.739 -8.982 1.00 84.88 159 LEU A O 1
ATOM 1245 N N . GLU A 1 160 ? -22.078 0.511 -7.053 1.00 86.31 160 GLU A N 1
ATOM 1246 C CA . GLU A 1 160 ? -23.349 0.057 -7.638 1.00 86.31 160 GLU A CA 1
ATOM 1247 C C . GLU A 1 160 ? -24.039 1.162 -8.460 1.00 86.31 160 GLU A C 1
ATOM 1249 O O . GLU A 1 160 ? -24.494 0.908 -9.570 1.00 86.31 160 GLU A O 1
ATOM 1254 N N . SER A 1 161 ? -24.078 2.413 -7.990 1.00 82.31 161 SER A N 1
ATOM 1255 C CA . SER A 1 161 ? -24.713 3.516 -8.732 1.00 82.31 161 SER A CA 1
ATOM 1256 C C . SER A 1 161 ? -23.956 3.869 -10.013 1.00 82.31 161 SER A C 1
ATOM 1258 O O . SER A 1 161 ? -24.571 4.168 -11.038 1.00 82.31 161 SER A O 1
ATOM 1260 N N . SER A 1 162 ? -22.627 3.736 -10.004 1.00 74.50 162 SER A N 1
ATOM 1261 C CA . SER A 1 162 ? -21.816 3.874 -11.218 1.00 74.50 162 SER A CA 1
ATOM 1262 C C . SER A 1 162 ? -22.072 2.772 -12.265 1.00 74.50 162 SER A C 1
ATOM 1264 O O . SER A 1 162 ? -21.743 2.970 -13.432 1.00 74.50 162 SER A O 1
ATOM 1266 N N . MET A 1 163 ? -22.698 1.645 -11.890 1.00 65.94 163 MET A N 1
ATOM 1267 C CA . MET A 1 163 ? -23.133 0.588 -12.819 1.00 65.94 163 MET A CA 1
ATOM 1268 C C . MET A 1 163 ? -24.381 0.999 -13.615 1.00 65.94 163 MET A C 1
ATOM 1270 O O . MET A 1 163 ? -24.483 0.683 -14.798 1.00 65.94 163 MET A O 1
ATOM 1274 N N . VAL A 1 164 ? -25.320 1.715 -12.984 1.00 59.06 164 VAL A N 1
ATOM 1275 C CA . VAL A 1 164 ? -26.593 2.120 -13.610 1.00 59.06 164 VAL A CA 1
ATOM 1276 C C . VAL A 1 164 ? -26.368 3.235 -14.635 1.00 59.06 164 VAL A C 1
ATOM 1278 O O . VAL A 1 164 ? -26.855 3.138 -15.757 1.00 59.06 164 VAL A O 1
ATOM 1281 N N . ALA A 1 165 ? -25.533 4.226 -14.306 1.00 57.06 165 ALA A N 1
ATOM 1282 C CA . ALA A 1 165 ? -25.245 5.355 -15.196 1.00 57.06 165 ALA A CA 1
ATOM 1283 C C . ALA A 1 165 ? -24.493 4.958 -16.487 1.00 57.06 165 ALA A C 1
ATOM 1285 O O . ALA A 1 165 ? -24.678 5.582 -17.528 1.00 57.06 165 ALA A O 1
ATOM 1286 N N . GLY A 1 166 ? -23.660 3.909 -16.448 1.00 49.31 166 GLY A N 1
ATOM 1287 C CA . GLY A 1 166 ? -22.953 3.399 -17.632 1.00 49.31 166 GLY A CA 1
ATOM 1288 C C . GLY A 1 166 ? -23.809 2.512 -18.546 1.00 49.31 166 GLY A C 1
ATOM 1289 O O . GLY A 1 166 ? -23.470 2.328 -19.712 1.00 49.31 166 GLY A O 1
ATOM 1290 N N . GLY A 1 167 ? -24.918 1.965 -18.035 1.00 45.78 167 GLY A N 1
ATOM 1291 C CA . GLY A 1 167 ? -25.816 1.078 -18.782 1.00 45.78 167 GLY A CA 1
ATOM 1292 C C . GLY A 1 167 ? -26.854 1.800 -19.647 1.00 45.78 167 GLY A C 1
ATOM 1293 O O . GLY A 1 167 ? -27.359 1.207 -20.601 1.00 45.78 167 GLY A O 1
ATOM 1294 N N . GLU A 1 168 ? -27.165 3.064 -19.348 1.00 41.16 168 GLU A N 1
ATOM 1295 C CA . GLU A 1 168 ? -28.134 3.861 -20.117 1.00 41.16 168 GLU A CA 1
ATOM 1296 C C . GLU A 1 168 ? -27.514 4.496 -21.374 1.00 41.16 168 GLU A C 1
ATOM 1298 O O . GLU A 1 168 ? -28.155 4.511 -22.421 1.00 41.16 168 GLU A O 1
ATOM 1303 N N . ALA A 1 169 ? -26.233 4.883 -21.347 1.00 43.59 169 ALA A N 1
ATOM 1304 C CA . ALA A 1 169 ? -25.558 5.504 -22.497 1.00 43.59 169 ALA A CA 1
ATOM 1305 C C . ALA A 1 169 ? -25.357 4.568 -23.713 1.00 43.59 169 ALA A C 1
ATOM 1307 O O . ALA A 1 169 ? -25.110 5.034 -24.820 1.00 43.59 169 ALA A O 1
ATOM 1308 N N . GLY A 1 170 ? -25.464 3.246 -23.532 1.00 40.44 170 GLY A N 1
ATOM 1309 C CA . GLY A 1 170 ? -25.278 2.256 -24.602 1.00 40.44 170 GLY A CA 1
ATOM 1310 C C . GLY A 1 170 ? -26.555 1.836 -25.338 1.00 40.44 170 GLY A C 1
ATOM 1311 O O . GLY A 1 170 ? -26.478 1.007 -26.247 1.00 40.44 170 GLY A O 1
ATOM 1312 N N . ARG A 1 171 ? -27.736 2.338 -24.943 1.00 43.91 171 ARG A N 1
ATOM 1313 C CA . ARG A 1 171 ? -29.023 1.888 -25.508 1.00 43.91 171 ARG A CA 1
ATOM 1314 C C . ARG A 1 171 ? -29.601 2.830 -26.572 1.00 43.91 171 ARG A C 1
ATOM 1316 O O . ARG A 1 171 ? -30.407 2.373 -27.379 1.00 43.91 171 ARG A O 1
ATOM 1323 N N . ASP A 1 172 ? -29.129 4.074 -26.649 1.00 46.84 172 ASP A N 1
ATOM 1324 C CA . ASP A 1 172 ? -29.679 5.074 -27.576 1.00 46.84 172 ASP A CA 1
ATOM 1325 C C . ASP A 1 172 ? -29.062 5.044 -28.990 1.00 46.84 172 ASP A C 1
ATOM 1327 O O . ASP A 1 172 ? -29.692 5.497 -29.943 1.00 46.84 172 ASP A O 1
ATOM 1331 N N . GLU A 1 173 ? -27.888 4.432 -29.197 1.00 44.47 173 GLU A N 1
ATOM 1332 C CA . GLU A 1 173 ? -27.220 4.470 -30.515 1.00 44.47 173 GLU A CA 1
ATOM 1333 C C . GLU A 1 173 ? -27.675 3.364 -31.494 1.00 44.47 173 GLU A C 1
ATOM 1335 O O . GLU A 1 173 ? -27.504 3.484 -32.706 1.00 44.47 173 GLU A O 1
ATOM 1340 N N . LYS A 1 174 ? -28.331 2.293 -31.016 1.00 46.09 174 LYS A N 1
ATOM 1341 C CA . LYS A 1 174 ? -28.826 1.204 -31.891 1.00 46.09 174 LYS A CA 1
ATOM 1342 C C . LYS A 1 174 ? -30.235 1.419 -32.460 1.00 46.09 174 LYS A C 1
ATOM 1344 O O . LYS A 1 174 ? -30.651 0.639 -33.314 1.00 46.09 174 LYS A O 1
ATOM 1349 N N . GLY A 1 175 ? -30.954 2.461 -32.038 1.00 41.69 175 GLY A N 1
ATOM 1350 C CA . GLY A 1 175 ? -32.312 2.763 -32.516 1.00 41.69 175 GLY A CA 1
ATOM 1351 C C . GLY A 1 175 ? -32.385 3.588 -33.809 1.00 41.69 175 GLY A C 1
ATOM 1352 O O . GLY A 1 175 ? -33.414 3.573 -34.476 1.00 41.69 175 GLY A O 1
ATOM 1353 N N . ALA A 1 176 ? -31.311 4.285 -34.197 1.00 49.31 176 ALA A N 1
ATOM 1354 C CA . ALA A 1 176 ? -31.356 5.254 -35.300 1.00 49.31 176 ALA A CA 1
ATOM 1355 C C . ALA A 1 176 ? -30.963 4.693 -36.685 1.00 49.31 176 ALA A C 1
ATOM 1357 O O . ALA A 1 176 ? -31.162 5.365 -37.692 1.00 49.31 176 ALA A O 1
ATOM 1358 N N . ALA A 1 177 ? -30.439 3.463 -36.773 1.00 50.16 177 ALA A N 1
ATOM 1359 C CA . ALA A 1 177 ? -29.944 2.891 -38.035 1.00 50.16 177 ALA A CA 1
ATOM 1360 C C . ALA A 1 177 ? -30.966 2.021 -38.808 1.00 50.16 177 ALA A C 1
ATOM 1362 O O . ALA A 1 177 ? -30.629 1.480 -39.858 1.00 50.16 177 ALA A O 1
ATOM 1363 N N . GLN A 1 178 ? -32.210 1.881 -38.330 1.00 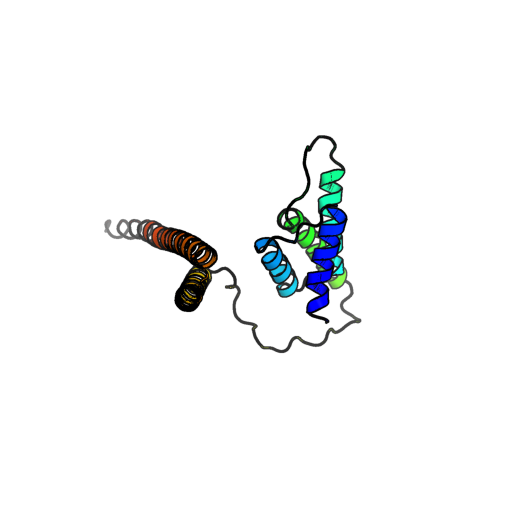49.84 178 GLN A N 1
ATOM 1364 C CA . GLN A 1 178 ? -33.286 1.124 -39.004 1.00 49.84 178 GLN A CA 1
ATOM 1365 C C . GLN A 1 178 ? -34.474 2.014 -39.412 1.00 49.84 178 GLN A C 1
ATOM 1367 O O . GLN A 1 178 ? -35.631 1.640 -39.246 1.00 49.84 178 GLN A O 1
ATOM 1372 N N . ALA A 1 179 ? -34.206 3.208 -39.942 1.00 49.72 179 ALA A N 1
ATOM 1373 C CA . ALA A 1 179 ? -35.240 4.055 -40.539 1.00 49.72 179 ALA A CA 1
ATOM 1374 C C . ALA A 1 179 ? -34.682 4.877 -41.712 1.00 49.72 179 ALA A C 1
ATOM 1376 O O . ALA A 1 179 ? -34.623 6.102 -41.667 1.00 49.72 179 ALA A O 1
ATOM 1377 N N . SER A 1 180 ? -34.225 4.197 -42.761 1.00 48.41 180 SER A N 1
ATOM 1378 C CA . SER A 1 180 ? -34.153 4.739 -44.127 1.00 48.41 180 SER A CA 1
ATOM 1379 C C . SER A 1 180 ? -34.037 3.567 -45.097 1.00 48.41 180 SER A C 1
ATOM 1381 O O . SER A 1 180 ? -32.947 3.172 -45.503 1.00 48.41 180 SER A O 1
ATOM 1383 N N . GLY A 1 181 ? -35.193 2.965 -45.368 1.00 42.00 181 GLY A N 1
ATOM 1384 C CA . GLY A 1 181 ? -35.490 2.199 -46.574 1.00 42.00 181 GLY A CA 1
ATOM 1385 C C . GLY A 1 181 ? -36.592 2.930 -47.323 1.00 42.00 181 GLY A C 1
ATOM 1386 O O . GLY A 1 181 ? -37.440 3.534 -46.624 1.00 42.00 181 GLY A O 1
#

Secondary structure (DSSP, 8-state):
--HHHHHHHHHHHHHHHHTS-PPPPHHHHHHHHHHHHTT--HHHHHHHHHHHHHHHHT-TT--S----GGGGHHHHHHHHHHHHHHHHT-TTS--PPPPPSS----S-TT-HHHHHHHHHHHHHHHHHHHHHHTTTT-HHHHHHHHHHHHHHHHHHHHHHHHHHHHHHTTTSTTSSSS---

pLDDT: mean 75.32, std 19.29, range [34.56, 95.75]